Protein AF-A0A2P7AQ23-F1 (afdb_monomer_lite)

Radius of gyration: 20.66 Å; chains: 1; bounding box: 49×20×61 Å

Secondary structure (DSSP, 8-state):
--EEEEEEETTT--EEEEEEE---GGGEE--TTSPPEE-PPPP-----S-EEEEEE--HHHHHHHHHHHHHHHHHHHHHHHHHHHHHHHT-

Organism: NCBI:txid1520277

Sequence (91 aa):
MKVLARALSKHTGHTHLVCDEELAEERFRKPAKGNLLYRVPSGELTLSGRYILTVELDPQEIARIYNDMVLKPLKDELADLKATLAKLQTT

Structure (mmCIF, N/CA/C/O backbone):
data_AF-A0A2P7AQ23-F1
#
_entry.id   AF-A0A2P7AQ23-F1
#
loop_
_atom_site.group_PDB
_atom_site.id
_atom_site.type_symbol
_atom_site.label_atom_id
_atom_site.label_alt_id
_atom_site.label_comp_id
_atom_site.label_asym_id
_atom_site.label_entity_id
_atom_site.label_seq_id
_atom_site.pdbx_PDB_ins_code
_atom_site.Cartn_x
_atom_site.Cartn_y
_atom_site.Cartn_z
_atom_site.occupancy
_atom_site.B_iso_or_equiv
_atom_site.auth_seq_id
_atom_site.auth_comp_id
_atom_site.auth_asym_id
_atom_site.auth_atom_id
_atom_site.pdbx_PDB_model_num
ATOM 1 N N . MET A 1 1 ? -10.002 0.670 -7.247 1.00 71.06 1 MET A N 1
ATOM 2 C CA . MET A 1 1 ? -8.935 1.177 -6.340 1.00 71.06 1 MET A CA 1
ATOM 3 C C . MET A 1 1 ? -7.607 0.848 -6.999 1.00 71.06 1 MET A C 1
ATOM 5 O O . MET A 1 1 ? -7.582 -0.205 -7.611 1.00 71.06 1 MET A O 1
ATOM 9 N N . LYS A 1 2 ? -6.538 1.662 -6.986 1.00 74.94 2 LYS A N 1
ATOM 10 C CA . LYS A 1 2 ? -5.311 1.300 -7.738 1.00 74.94 2 LYS A CA 1
ATOM 11 C C . LYS A 1 2 ? -4.005 1.779 -7.100 1.00 74.94 2 LYS A C 1
ATOM 13 O O . LYS A 1 2 ? -3.908 2.921 -6.667 1.00 74.94 2 LYS A O 1
ATOM 18 N N . VAL A 1 3 ? -2.995 0.913 -7.102 1.00 82.12 3 VAL A N 1
ATOM 19 C CA . VAL A 1 3 ? -1.581 1.262 -6.945 1.00 82.12 3 VAL A CA 1
ATOM 20 C C . VAL A 1 3 ? -0.934 1.223 -8.312 1.00 82.12 3 VAL A C 1
ATOM 22 O O . VAL A 1 3 ? -0.992 0.208 -9.005 1.00 82.12 3 VAL A O 1
ATOM 25 N N . LEU A 1 4 ? -0.270 2.318 -8.662 1.00 85.94 4 LEU A N 1
ATOM 26 C CA . LEU A 1 4 ? 0.482 2.425 -9.896 1.00 85.94 4 LEU A CA 1
ATOM 27 C C . LEU A 1 4 ? 1.955 2.630 -9.562 1.00 85.94 4 LEU A C 1
ATOM 29 O O . LEU A 1 4 ? 2.329 3.625 -8.945 1.00 85.94 4 LEU A O 1
ATOM 33 N N . ALA A 1 5 ? 2.797 1.693 -9.983 1.00 86.62 5 ALA A N 1
ATOM 34 C CA . ALA A 1 5 ? 4.241 1.807 -9.858 1.00 86.62 5 ALA A CA 1
ATOM 35 C C . ALA A 1 5 ? 4.888 1.794 -11.243 1.00 86.62 5 ALA A C 1
ATOM 37 O O . ALA A 1 5 ? 4.586 0.939 -12.077 1.00 86.62 5 ALA A O 1
ATOM 38 N N . ARG A 1 6 ? 5.792 2.742 -11.494 1.00 89.69 6 ARG A N 1
ATOM 39 C CA . ARG A 1 6 ? 6.489 2.911 -12.775 1.00 89.69 6 ARG A CA 1
ATOM 40 C C . ARG A 1 6 ? 7.976 3.153 -12.553 1.00 89.69 6 ARG A C 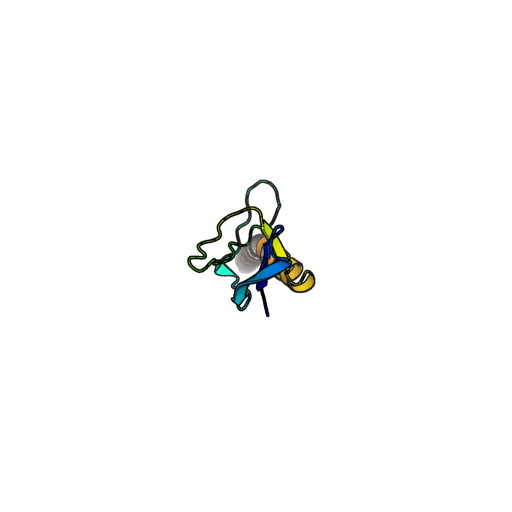1
ATOM 42 O O . ARG A 1 6 ? 8.355 3.884 -11.642 1.00 89.69 6 ARG A O 1
ATOM 49 N N . ALA A 1 7 ? 8.811 2.576 -13.409 1.00 87.88 7 ALA A N 1
ATOM 50 C CA . ALA A 1 7 ? 10.251 2.793 -13.425 1.00 87.88 7 ALA A CA 1
ATOM 51 C C . ALA A 1 7 ? 10.653 3.548 -14.697 1.00 87.88 7 ALA A C 1
ATOM 53 O O . ALA A 1 7 ? 10.539 3.024 -15.804 1.00 87.88 7 ALA A O 1
ATOM 54 N N . LEU A 1 8 ? 11.141 4.777 -14.544 1.00 88.94 8 LEU A N 1
ATOM 55 C CA . LEU A 1 8 ? 11.621 5.610 -15.646 1.00 88.94 8 LEU A CA 1
ATOM 56 C C . LEU A 1 8 ? 13.135 5.457 -15.810 1.00 88.94 8 LEU A C 1
ATOM 58 O O . LEU A 1 8 ? 13.894 5.777 -14.892 1.00 88.94 8 LEU A O 1
ATOM 62 N N . SER A 1 9 ? 13.581 5.013 -16.984 1.00 88.31 9 SER A N 1
ATOM 63 C CA . SER A 1 9 ? 15.002 4.950 -17.339 1.00 88.31 9 SER A CA 1
ATOM 64 C C . SER A 1 9 ? 15.573 6.346 -17.559 1.00 88.31 9 SER A C 1
ATOM 66 O O . SER A 1 9 ? 15.110 7.086 -18.427 1.00 88.31 9 SER A O 1
ATOM 68 N N . LYS A 1 10 ? 16.651 6.691 -16.843 1.00 87.25 10 LYS A N 1
ATOM 69 C CA . LYS A 1 10 ? 17.357 7.966 -17.062 1.00 87.25 10 LYS A CA 1
ATOM 70 C C . LYS A 1 10 ? 18.153 8.012 -18.368 1.00 87.25 10 LYS A C 1
ATOM 72 O O . LYS A 1 10 ? 18.486 9.099 -18.818 1.00 87.25 10 LYS A O 1
ATOM 77 N N . HIS A 1 11 ? 18.495 6.856 -18.938 1.00 85.75 11 HIS A N 1
ATOM 78 C CA . HIS A 1 11 ? 19.318 6.783 -20.150 1.00 85.75 11 HIS A CA 1
ATOM 79 C C . HIS A 1 11 ? 18.474 6.804 -21.423 1.00 85.75 11 HIS A C 1
ATOM 81 O O . HIS A 1 11 ? 18.858 7.438 -22.397 1.00 85.75 11 HIS A O 1
ATOM 87 N N . THR A 1 12 ? 17.335 6.106 -21.419 1.00 87.12 12 THR A N 1
ATOM 88 C CA . THR A 1 12 ? 16.498 5.925 -22.616 1.00 87.12 12 THR A CA 1
ATOM 89 C C . THR A 1 12 ? 15.200 6.726 -22.570 1.00 87.12 12 THR A C 1
ATOM 91 O O . THR A 1 12 ? 14.511 6.808 -23.580 1.00 87.12 12 THR A O 1
ATOM 94 N N . GLY A 1 13 ? 14.819 7.273 -21.410 1.00 86.62 13 GLY A N 1
ATOM 95 C CA . GLY A 1 13 ? 13.516 7.920 -21.212 1.00 86.62 13 GLY A CA 1
ATOM 96 C C . GLY A 1 13 ? 12.329 6.948 -21.234 1.00 86.62 13 GLY A C 1
ATOM 97 O O . GLY A 1 13 ? 11.184 7.373 -21.102 1.00 86.62 13 GLY A O 1
ATOM 98 N N . HIS A 1 14 ? 12.576 5.643 -21.387 1.00 86.81 14 HIS A N 1
ATOM 99 C CA . HIS A 1 14 ? 11.523 4.637 -21.421 1.00 86.81 14 HIS A CA 1
ATOM 100 C C . HIS A 1 14 ? 10.917 4.432 -20.028 1.00 86.81 14 HIS A C 1
ATOM 102 O O . HIS A 1 14 ? 11.641 4.388 -19.029 1.00 86.81 14 HIS A O 1
ATOM 108 N N . THR A 1 15 ? 9.592 4.290 -19.972 1.00 88.62 15 THR A N 1
ATOM 109 C CA . THR A 1 15 ? 8.855 4.027 -18.731 1.00 88.62 15 THR A CA 1
ATOM 110 C C . THR A 1 15 ? 8.389 2.581 -18.704 1.00 88.62 15 THR A C 1
ATOM 112 O O . THR A 1 15 ? 7.577 2.176 -19.529 1.00 88.62 15 THR A O 1
ATOM 115 N N . HIS A 1 16 ? 8.873 1.820 -17.730 1.00 86.56 16 HIS A N 1
ATOM 116 C CA . HIS A 1 16 ? 8.429 0.458 -17.472 1.00 86.56 16 HIS A CA 1
ATOM 117 C C . HIS A 1 16 ? 7.308 0.469 -16.438 1.00 86.56 16 HIS A C 1
ATOM 119 O O . HIS A 1 16 ? 7.427 1.108 -15.389 1.00 86.56 16 HIS A O 1
ATOM 125 N N . LEU A 1 17 ? 6.228 -0.258 -16.715 1.00 87.12 17 LEU A N 1
ATOM 126 C CA . LEU A 1 17 ? 5.199 -0.517 -15.718 1.00 87.12 17 LEU A CA 1
ATOM 127 C C . LEU A 1 17 ? 5.716 -1.566 -14.726 1.00 87.12 17 LEU A C 1
ATOM 129 O O . LEU A 1 17 ? 6.133 -2.646 -15.132 1.00 87.12 17 LEU A O 1
ATOM 133 N N . VAL A 1 18 ? 5.704 -1.225 -13.438 1.00 85.19 18 VAL A N 1
ATOM 134 C CA . VAL A 1 18 ? 6.120 -2.107 -12.336 1.00 85.19 18 VAL A CA 1
ATOM 135 C C . VAL A 1 18 ? 4.911 -2.781 -11.696 1.00 85.19 18 VAL A C 1
ATOM 137 O O . VAL A 1 18 ? 4.972 -3.962 -11.370 1.00 85.19 18 VAL A O 1
ATOM 140 N N . CYS A 1 19 ? 3.820 -2.035 -11.527 1.00 85.81 19 CYS A N 1
ATOM 141 C CA . CYS A 1 19 ? 2.560 -2.521 -10.974 1.00 85.81 19 CYS A CA 1
ATOM 142 C C . CYS A 1 19 ? 1.412 -1.620 -11.455 1.00 85.81 19 CYS A C 1
ATOM 144 O O . CYS A 1 19 ? 1.574 -0.400 -11.491 1.00 85.81 19 CYS A O 1
ATOM 146 N N . ASP A 1 20 ? 0.277 -2.216 -11.812 1.00 87.44 20 ASP A N 1
ATOM 147 C CA . ASP A 1 20 ? -1.034 -1.565 -11.953 1.00 87.44 20 ASP A CA 1
ATOM 148 C C . ASP A 1 20 ? -2.059 -2.555 -11.399 1.00 87.44 20 ASP A C 1
ATOM 150 O O . ASP A 1 20 ? -2.578 -3.411 -12.114 1.00 87.44 20 ASP A O 1
ATOM 154 N N . GLU A 1 21 ? -2.250 -2.512 -10.086 1.00 83.88 21 GLU A N 1
ATOM 155 C CA . GLU A 1 21 ? -3.104 -3.451 -9.360 1.00 83.88 21 GLU A CA 1
ATOM 156 C C . GLU A 1 21 ? -4.025 -2.710 -8.410 1.00 83.88 21 GLU A C 1
ATOM 158 O O . GLU A 1 21 ? -3.755 -1.574 -8.021 1.00 83.88 21 GLU A O 1
ATOM 163 N N . GLU A 1 22 ? -5.092 -3.374 -7.978 1.00 83.44 22 GLU A N 1
ATOM 164 C CA . GLU A 1 22 ? -5.911 -2.835 -6.905 1.00 83.44 22 GLU A CA 1
ATOM 165 C C . GLU A 1 22 ? -5.175 -2.803 -5.560 1.00 83.44 22 GLU A C 1
ATOM 167 O O . GLU A 1 22 ? -4.279 -3.603 -5.273 1.00 83.44 22 GLU A O 1
ATOM 172 N N . LEU A 1 23 ? -5.549 -1.825 -4.735 1.00 80.38 23 LEU A N 1
ATOM 173 C CA . LEU A 1 23 ? -5.063 -1.702 -3.367 1.00 80.38 23 LEU A CA 1
ATOM 174 C C . LEU A 1 23 ? -5.569 -2.878 -2.531 1.00 80.38 23 LEU A C 1
ATOM 176 O O . LEU A 1 23 ? -6.771 -3.065 -2.380 1.00 80.38 23 LEU A O 1
ATOM 180 N N . ALA A 1 24 ? -4.636 -3.632 -1.960 1.00 82.38 24 ALA A N 1
ATOM 181 C CA . ALA A 1 24 ? -4.925 -4.770 -1.096 1.00 82.38 24 ALA A CA 1
ATOM 182 C C . ALA A 1 24 ? -4.631 -4.415 0.372 1.00 82.38 24 ALA A C 1
ATOM 184 O O . ALA A 1 24 ? -3.476 -4.157 0.733 1.00 82.38 24 ALA A O 1
ATOM 185 N N . GLU A 1 25 ? -5.666 -4.383 1.220 1.00 78.75 25 GLU A N 1
ATOM 186 C CA . GLU A 1 25 ? -5.568 -3.978 2.633 1.00 78.75 25 GLU A CA 1
ATOM 187 C C . GLU A 1 25 ? -4.573 -4.853 3.420 1.00 78.75 25 GLU A C 1
ATOM 189 O O . GLU A 1 25 ? -3.793 -4.355 4.232 1.00 78.75 25 GLU A O 1
ATOM 194 N N . GLU A 1 26 ? -4.504 -6.148 3.110 1.00 82.12 26 GLU A N 1
ATOM 195 C CA . GLU A 1 26 ? -3.614 -7.127 3.740 1.00 82.12 26 GLU A CA 1
ATOM 196 C C . GLU A 1 26 ? -2.117 -6.868 3.496 1.00 82.12 26 GLU A C 1
ATOM 198 O O . GLU A 1 26 ? -1.256 -7.415 4.194 1.00 82.12 26 GLU A O 1
ATOM 203 N N . ARG A 1 27 ? -1.776 -6.028 2.510 1.00 81.19 27 ARG A N 1
ATOM 204 C CA . ARG A 1 27 ? -0.386 -5.668 2.188 1.00 81.19 27 ARG A CA 1
ATOM 205 C C . ARG A 1 27 ? 0.115 -4.469 2.992 1.00 81.19 27 ARG A C 1
ATOM 207 O O . ARG A 1 27 ? 1.314 -4.170 2.943 1.00 81.19 27 ARG A O 1
ATOM 214 N N . PHE A 1 28 ? -0.765 -3.801 3.736 1.00 82.88 28 PHE A N 1
ATOM 215 C CA . PHE A 1 28 ? -0.397 -2.687 4.594 1.00 82.88 28 PHE A CA 1
ATOM 216 C C . PHE A 1 28 ? 0.176 -3.151 5.929 1.00 82.88 28 PHE A C 1
ATOM 218 O O . PHE A 1 28 ? -0.276 -4.108 6.555 1.00 82.88 28 PHE A O 1
ATOM 225 N N . ARG A 1 29 ? 1.205 -2.443 6.391 1.00 81.25 29 ARG A N 1
ATOM 226 C CA . ARG A 1 29 ? 1.816 -2.647 7.704 1.00 81.25 29 ARG A CA 1
ATOM 227 C C . ARG A 1 29 ? 2.043 -1.309 8.382 1.00 81.25 29 ARG A C 1
ATOM 229 O O . ARG A 1 29 ? 2.448 -0.343 7.743 1.00 81.25 29 ARG A O 1
ATOM 236 N N . LYS A 1 30 ? 1.859 -1.282 9.700 1.00 78.06 30 LYS A N 1
ATOM 237 C CA . LYS A 1 30 ? 2.162 -0.124 10.544 1.00 78.06 30 LYS A CA 1
ATOM 238 C C . LYS A 1 30 ? 3.401 -0.412 11.404 1.00 78.06 30 LYS A C 1
ATOM 240 O O . LYS A 1 30 ? 3.271 -1.018 12.465 1.00 78.06 30 LYS A O 1
ATOM 245 N N . PRO A 1 31 ? 4.615 -0.034 10.972 1.00 73.56 31 PRO A N 1
ATOM 246 C CA . PRO A 1 31 ? 5.786 -0.013 11.844 1.00 73.56 31 PRO A CA 1
ATOM 247 C C . PRO A 1 31 ? 5.610 0.976 13.009 1.00 73.56 31 PRO A C 1
ATOM 249 O O . PRO A 1 31 ? 4.882 1.963 12.908 1.00 73.56 31 PRO A O 1
ATOM 252 N N . ALA A 1 32 ? 6.357 0.761 14.096 1.00 69.75 32 ALA A N 1
ATOM 253 C CA . ALA A 1 32 ? 6.292 1.566 15.323 1.00 69.75 32 ALA A CA 1
ATOM 254 C C . ALA A 1 32 ? 6.534 3.081 15.124 1.00 69.75 32 ALA A C 1
ATOM 256 O O . ALA A 1 32 ? 6.179 3.879 15.982 1.00 69.75 32 ALA A O 1
ATOM 257 N N . LYS A 1 33 ? 7.114 3.490 13.987 1.00 71.19 33 LYS A N 1
ATOM 258 C CA . LYS A 1 33 ? 7.428 4.889 13.648 1.00 71.19 33 LYS A CA 1
ATOM 259 C C . LYS A 1 33 ? 6.271 5.666 12.992 1.00 71.19 33 LYS A C 1
ATOM 261 O O . LYS A 1 33 ? 6.489 6.775 12.525 1.00 71.19 33 LYS A O 1
ATOM 266 N N . GLY A 1 34 ? 5.065 5.100 12.924 1.00 66.12 34 GLY A N 1
ATOM 267 C CA . GLY A 1 34 ? 3.844 5.821 12.530 1.00 66.12 34 GLY A CA 1
ATOM 268 C C . GLY A 1 34 ? 3.555 5.896 11.027 1.00 66.12 34 GLY A C 1
ATOM 269 O O . GLY A 1 34 ? 2.400 6.076 10.656 1.00 66.12 34 GLY A O 1
ATOM 270 N N . ASN A 1 35 ? 4.545 5.682 10.159 1.00 75.44 35 ASN A N 1
ATOM 271 C CA . ASN A 1 35 ? 4.310 5.644 8.712 1.00 75.44 35 ASN A CA 1
ATOM 272 C C . ASN A 1 35 ? 3.606 4.348 8.301 1.00 75.44 35 ASN A C 1
ATOM 274 O O . ASN A 1 35 ? 4.010 3.268 8.727 1.00 75.44 35 ASN A O 1
ATOM 278 N N . LEU A 1 36 ? 2.601 4.449 7.432 1.00 75.69 36 LEU A N 1
ATOM 279 C CA . LEU A 1 36 ? 1.964 3.297 6.807 1.00 75.69 36 LEU A CA 1
ATOM 280 C C . LEU A 1 36 ? 2.872 2.763 5.685 1.00 75.69 36 LEU A C 1
ATOM 282 O O . LEU A 1 36 ? 3.283 3.513 4.802 1.00 75.69 36 LEU A O 1
ATOM 286 N N . LEU A 1 37 ? 3.212 1.477 5.726 1.00 79.88 37 LEU A N 1
ATOM 287 C CA . LEU A 1 37 ? 4.000 0.812 4.690 1.00 79.88 37 LEU A CA 1
ATOM 288 C C . LEU A 1 37 ? 3.084 -0.040 3.820 1.00 79.88 37 LEU A C 1
ATOM 290 O O . LEU A 1 37 ? 2.459 -0.969 4.325 1.00 79.88 37 LEU A O 1
ATOM 294 N N . TYR A 1 38 ? 3.062 0.230 2.518 1.00 81.19 38 TYR A N 1
ATOM 295 C CA . TYR A 1 38 ? 2.443 -0.643 1.524 1.00 81.19 38 TYR A CA 1
ATOM 296 C C . TYR A 1 38 ? 3.522 -1.411 0.768 1.00 81.19 38 TYR A C 1
ATOM 298 O O . TYR A 1 38 ? 4.456 -0.813 0.227 1.00 81.19 38 TYR A O 1
ATOM 306 N N . ARG A 1 39 ? 3.411 -2.741 0.719 1.00 81.12 39 ARG A N 1
ATOM 307 C CA . ARG A 1 39 ? 4.308 -3.560 -0.099 1.00 81.12 39 ARG A CA 1
ATOM 308 C C . ARG A 1 39 ? 3.752 -3.648 -1.519 1.00 81.12 39 ARG A C 1
ATOM 310 O O . ARG A 1 39 ? 2.817 -4.402 -1.768 1.00 81.12 39 ARG A O 1
ATOM 317 N N . VAL A 1 40 ? 4.362 -2.902 -2.438 1.00 78.06 40 VAL A N 1
ATOM 318 C CA . VAL A 1 40 ? 4.079 -3.017 -3.875 1.00 78.06 40 VAL A CA 1
ATOM 319 C C . VAL A 1 40 ? 4.575 -4.385 -4.355 1.00 78.06 40 VAL A C 1
ATOM 321 O O . VAL A 1 40 ? 5.757 -4.684 -4.157 1.00 78.06 40 VAL A O 1
ATOM 324 N N . PRO A 1 41 ? 3.724 -5.234 -4.954 1.00 70.81 41 PRO A N 1
ATOM 325 C CA . PRO A 1 41 ? 4.210 -6.422 -5.635 1.00 70.81 41 PRO A CA 1
ATOM 326 C C . PRO A 1 41 ? 4.942 -5.967 -6.897 1.00 70.81 41 PRO A C 1
ATOM 328 O O . PRO A 1 41 ? 4.363 -5.349 -7.785 1.00 70.81 41 PRO A O 1
ATOM 331 N N . SER A 1 42 ? 6.241 -6.221 -6.972 1.00 66.00 42 SER A N 1
ATOM 332 C CA . SER A 1 42 ? 6.937 -6.148 -8.249 1.00 66.00 42 SER A CA 1
ATOM 333 C C . SER A 1 42 ? 6.906 -7.537 -8.869 1.00 66.00 42 SER A C 1
ATOM 335 O O . SER A 1 42 ? 7.364 -8.491 -8.235 1.00 66.00 42 SER A O 1
ATOM 337 N N . GLY A 1 43 ? 6.433 -7.653 -10.110 1.00 63.69 43 GLY A N 1
ATOM 338 C CA . GLY A 1 43 ? 6.878 -8.759 -10.958 1.00 63.69 43 GLY A CA 1
ATOM 339 C C . GLY A 1 43 ? 8.408 -8.742 -11.086 1.00 63.69 43 GLY A C 1
ATOM 340 O O . GLY A 1 43 ? 9.047 -7.722 -10.803 1.00 63.69 43 GLY A O 1
ATOM 341 N N . GLU A 1 44 ? 9.018 -9.857 -11.494 1.00 61.28 44 GLU A N 1
ATOM 342 C CA . GLU A 1 44 ? 10.444 -9.856 -11.833 1.00 61.28 44 GLU A CA 1
ATOM 343 C C . GLU A 1 44 ? 10.693 -8.854 -12.970 1.00 61.28 44 GLU A C 1
ATOM 345 O O . GLU A 1 44 ? 10.299 -9.062 -14.115 1.00 61.28 44 GLU A O 1
ATOM 350 N N . LEU A 1 45 ? 11.327 -7.731 -12.636 1.00 65.00 45 LEU A N 1
ATOM 351 C CA . LEU A 1 45 ? 11.721 -6.694 -13.580 1.00 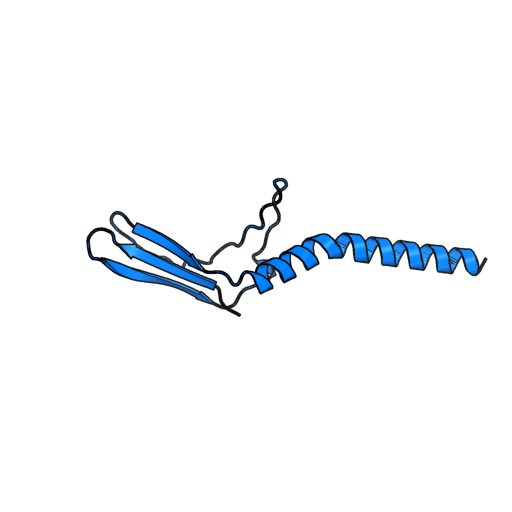65.00 45 LEU A CA 1
ATOM 352 C C . LEU A 1 45 ? 13.240 -6.642 -13.628 1.00 65.00 45 LEU A C 1
ATOM 354 O O . LEU A 1 45 ? 13.899 -6.079 -12.753 1.00 65.00 45 LEU A O 1
ATOM 358 N N . THR A 1 46 ? 13.807 -7.235 -14.673 1.00 68.00 46 THR A N 1
ATOM 359 C CA . THR A 1 46 ? 15.237 -7.133 -14.956 1.00 68.00 46 THR A CA 1
ATOM 360 C C . THR A 1 46 ? 15.529 -5.761 -15.562 1.00 68.00 46 THR A C 1
ATOM 362 O O . THR A 1 46 ? 15.451 -5.562 -16.772 1.00 68.00 46 THR A O 1
ATOM 365 N N . LEU A 1 47 ? 15.841 -4.790 -14.705 1.00 70.69 47 LEU A N 1
ATOM 366 C CA . LEU A 1 47 ? 16.233 -3.439 -15.103 1.00 70.69 47 LEU A CA 1
ATOM 367 C C . LEU A 1 47 ? 17.763 -3.313 -15.079 1.00 70.69 47 LEU A C 1
ATOM 369 O O . LEU A 1 47 ? 18.393 -3.584 -14.058 1.00 70.69 47 LEU A O 1
ATOM 373 N N . SER A 1 48 ? 18.376 -2.865 -16.177 1.00 75.12 48 SER A N 1
ATOM 374 C CA . SER A 1 48 ? 19.806 -2.526 -16.231 1.00 75.12 48 SER A CA 1
ATOM 375 C C . SER A 1 48 ? 19.995 -1.012 -16.375 1.00 75.12 48 SER A C 1
ATOM 377 O O . SER A 1 48 ? 19.342 -0.365 -17.196 1.00 75.12 48 SER A O 1
ATOM 379 N N . GLY A 1 49 ? 20.841 -0.413 -15.528 1.00 78.56 49 GLY A N 1
ATOM 380 C CA . GLY A 1 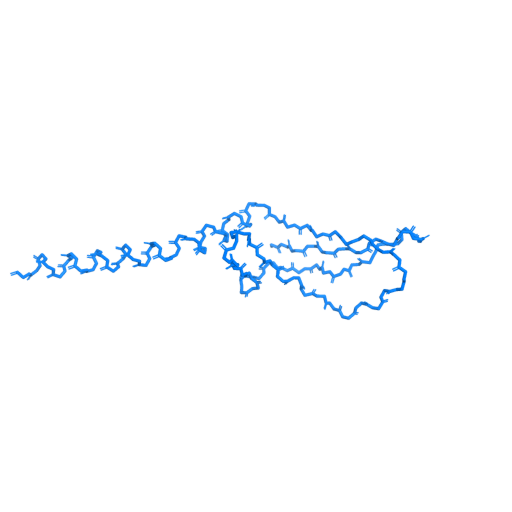49 ? 21.101 1.035 -15.510 1.00 78.56 49 GLY A CA 1
ATOM 381 C C . GLY A 1 49 ? 20.436 1.800 -14.355 1.00 78.56 49 GLY A C 1
ATOM 382 O O . GLY A 1 49 ? 20.086 1.232 -13.324 1.00 78.56 49 GLY A O 1
ATOM 383 N N . ARG A 1 50 ? 20.315 3.129 -14.498 1.00 82.81 50 ARG A N 1
ATOM 384 C CA . ARG A 1 50 ? 19.744 4.026 -13.471 1.00 82.81 50 ARG A CA 1
ATOM 385 C C . ARG A 1 50 ? 18.275 4.342 -13.764 1.00 82.81 50 ARG A C 1
ATOM 387 O O . ARG A 1 50 ? 17.981 4.881 -14.833 1.00 82.81 50 ARG A O 1
ATOM 394 N N . TYR A 1 51 ? 17.405 4.113 -12.780 1.00 84.50 51 TYR A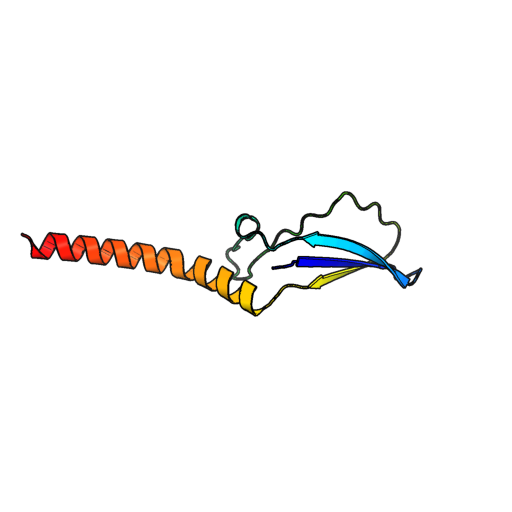 N 1
ATOM 395 C CA . TYR A 1 51 ? 15.958 4.341 -12.877 1.00 84.50 51 TYR A CA 1
ATOM 396 C C . TYR A 1 51 ? 15.442 5.241 -11.754 1.00 84.50 51 TYR A C 1
ATOM 398 O O . TYR A 1 51 ? 16.036 5.312 -10.677 1.00 84.50 51 TYR A O 1
ATOM 406 N N . ILE A 1 52 ? 14.329 5.922 -12.016 1.00 85.12 52 ILE A N 1
ATOM 407 C CA . ILE A 1 52 ? 13.496 6.565 -10.996 1.00 85.12 52 ILE A CA 1
ATOM 408 C C . ILE A 1 52 ? 12.258 5.695 -10.812 1.00 85.12 52 ILE A C 1
ATOM 410 O O . ILE A 1 52 ? 11.545 5.448 -11.783 1.00 85.12 52 ILE A O 1
ATOM 414 N N . LEU A 1 53 ? 12.017 5.237 -9.584 1.00 84.12 53 LEU A N 1
ATOM 415 C CA . LEU A 1 53 ? 10.787 4.543 -9.224 1.00 84.12 53 LEU A CA 1
ATOM 416 C C . LEU A 1 53 ? 9.769 5.567 -8.722 1.00 84.12 53 LEU A C 1
ATOM 418 O O . LEU A 1 53 ? 10.025 6.260 -7.737 1.00 84.12 53 LEU A O 1
ATOM 422 N N . THR A 1 54 ? 8.619 5.621 -9.380 1.00 85.12 54 THR A N 1
ATOM 423 C CA . THR A 1 54 ? 7.471 6.424 -8.962 1.00 85.1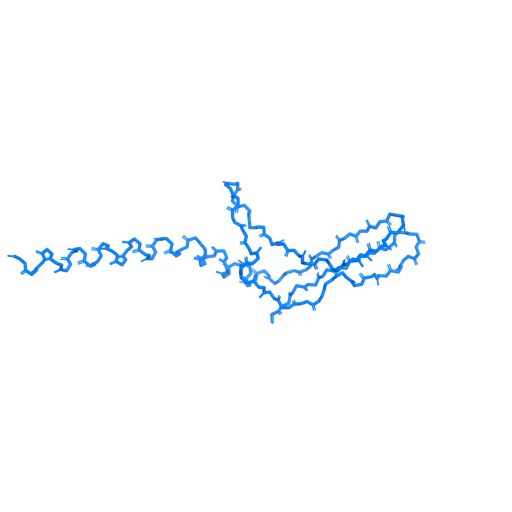2 54 THR A CA 1
ATOM 424 C C . THR A 1 54 ? 6.357 5.484 -8.535 1.00 85.12 54 THR A C 1
ATOM 426 O O . THR A 1 54 ? 6.025 4.554 -9.270 1.00 85.12 54 THR A O 1
ATOM 429 N N . VAL A 1 55 ? 5.796 5.721 -7.350 1.00 84.81 55 VAL A N 1
ATOM 430 C CA . VAL A 1 55 ? 4.630 5.001 -6.831 1.00 84.81 55 VAL A CA 1
ATOM 431 C C . VAL A 1 55 ? 3.550 6.026 -6.530 1.00 84.81 55 VAL A C 1
ATOM 433 O O . VAL A 1 55 ? 3.774 6.955 -5.757 1.00 84.81 55 VAL A O 1
ATOM 436 N N . GLU A 1 56 ? 2.392 5.850 -7.147 1.00 84.69 56 GLU A N 1
ATOM 437 C CA . GLU A 1 56 ? 1.211 6.679 -6.949 1.00 84.69 56 GLU A CA 1
ATOM 438 C C . GLU A 1 56 ? 0.169 5.872 -6.170 1.00 84.69 56 GLU A C 1
ATOM 440 O O . GLU A 1 56 ? -0.124 4.716 -6.493 1.00 84.69 56 GLU A O 1
ATOM 445 N N . LEU A 1 57 ? -0.351 6.485 -5.106 1.00 82.94 57 LEU A N 1
ATOM 446 C CA . LEU A 1 57 ? -1.350 5.924 -4.201 1.00 82.94 57 LEU A CA 1
ATOM 447 C C . LEU A 1 57 ? -2.450 6.968 -3.993 1.00 82.94 57 LEU A C 1
ATOM 449 O O . LEU A 1 57 ? -2.146 8.158 -3.890 1.00 82.94 57 LEU A O 1
ATOM 453 N N . ASP A 1 58 ? -3.703 6.530 -3.880 1.00 83.88 58 ASP A N 1
ATOM 454 C CA . ASP A 1 58 ? -4.818 7.428 -3.573 1.00 83.88 58 ASP A CA 1
ATOM 455 C C . ASP A 1 58 ? -4.753 7.894 -2.100 1.00 83.88 58 ASP A C 1
ATOM 457 O O . ASP A 1 58 ? -4.882 7.071 -1.184 1.00 83.88 58 ASP A O 1
ATOM 461 N N . PRO A 1 59 ? -4.560 9.199 -1.829 1.00 79.56 59 PRO A N 1
ATOM 462 C CA . PRO A 1 59 ? -4.402 9.706 -0.470 1.00 79.56 59 PRO A CA 1
ATOM 463 C C . PRO A 1 59 ? -5.667 9.562 0.387 1.00 79.56 59 PRO A C 1
ATOM 465 O O . PRO A 1 59 ? -5.547 9.386 1.602 1.00 79.56 59 PRO A O 1
ATOM 468 N N . GLN A 1 60 ? -6.867 9.624 -0.203 1.00 83.25 60 GLN A N 1
ATOM 469 C CA . GLN A 1 60 ? -8.117 9.486 0.553 1.00 83.25 60 GLN A CA 1
ATOM 470 C C . GLN A 1 60 ? -8.282 8.053 1.062 1.00 83.25 60 GLN A C 1
ATOM 472 O O . GLN A 1 60 ? -8.661 7.833 2.215 1.00 83.25 60 GLN A O 1
ATOM 477 N N . GLU A 1 61 ? -7.932 7.072 0.233 1.00 77.25 61 GLU A N 1
ATOM 478 C CA . GLU A 1 61 ? -8.007 5.664 0.617 1.00 77.25 61 GLU A CA 1
ATOM 479 C C . GLU A 1 61 ? -6.898 5.271 1.596 1.00 77.25 61 GLU A C 1
ATOM 481 O O . GLU A 1 61 ? -7.175 4.558 2.561 1.00 77.25 61 GLU A O 1
ATOM 486 N N . ILE A 1 62 ? -5.676 5.802 1.436 1.00 81.62 62 ILE A N 1
ATOM 487 C CA . ILE A 1 62 ? -4.609 5.646 2.442 1.00 81.62 62 ILE A CA 1
ATOM 488 C C . ILE A 1 62 ? -5.091 6.147 3.806 1.00 81.62 62 ILE A C 1
ATOM 490 O O . ILE A 1 62 ? -4.884 5.474 4.817 1.00 81.62 62 ILE A O 1
ATOM 494 N N . ALA A 1 63 ? -5.750 7.309 3.845 1.00 82.56 63 ALA A N 1
ATOM 495 C CA . ALA A 1 63 ? -6.294 7.856 5.080 1.00 82.56 63 ALA A CA 1
ATOM 496 C C . ALA A 1 63 ? -7.385 6.952 5.671 1.00 82.56 63 ALA A C 1
ATOM 498 O O . ALA A 1 63 ? -7.394 6.735 6.882 1.00 82.56 63 ALA A O 1
ATOM 499 N N . ARG A 1 64 ? -8.265 6.376 4.840 1.00 84.38 64 ARG A N 1
ATOM 500 C CA . ARG A 1 64 ? -9.286 5.414 5.286 1.00 84.38 64 ARG A CA 1
ATOM 501 C C . ARG A 1 64 ? -8.652 4.179 5.926 1.00 84.38 64 ARG A C 1
ATOM 503 O O . ARG A 1 64 ? -8.968 3.873 7.070 1.00 84.38 64 ARG A O 1
ATOM 510 N N . ILE A 1 65 ? -7.710 3.533 5.236 1.00 83.75 65 ILE A N 1
ATOM 511 C CA . ILE A 1 65 ? -7.013 2.333 5.727 1.00 83.75 65 ILE A CA 1
ATOM 512 C C . ILE A 1 65 ? -6.231 2.647 7.006 1.00 83.75 65 ILE A C 1
ATOM 514 O O . ILE A 1 65 ? -6.294 1.895 7.976 1.00 83.75 65 ILE A O 1
ATOM 518 N N . TYR A 1 66 ? -5.525 3.780 7.046 1.00 81.88 66 TYR A N 1
ATOM 519 C CA . TYR A 1 66 ? -4.811 4.218 8.243 1.00 81.88 66 TYR A CA 1
ATOM 520 C C . TYR A 1 66 ? -5.763 4.415 9.427 1.00 81.88 66 TYR A C 1
ATOM 522 O O . TYR A 1 66 ? -5.497 3.917 10.523 1.00 81.88 66 TYR A O 1
ATOM 530 N N . ASN A 1 67 ? -6.881 5.106 9.204 1.00 83.38 67 ASN A N 1
ATOM 531 C CA . ASN A 1 67 ? -7.890 5.331 10.227 1.00 83.38 67 ASN A CA 1
ATOM 532 C C . ASN A 1 67 ? -8.496 4.014 10.700 1.00 83.38 67 ASN A C 1
ATOM 534 O O . ASN A 1 67 ? -8.605 3.823 11.902 1.00 83.38 67 ASN A O 1
ATOM 538 N N . ASP A 1 68 ? -8.820 3.079 9.813 1.00 82.62 68 ASP A N 1
ATOM 539 C CA . ASP A 1 68 ? -9.337 1.773 10.220 1.00 82.62 68 ASP A CA 1
ATOM 540 C C . ASP A 1 68 ? -8.299 0.977 11.020 1.00 82.62 68 ASP A C 1
ATOM 542 O O . ASP A 1 68 ? -8.626 0.439 12.075 1.00 82.62 68 ASP A O 1
ATOM 546 N N . MET A 1 69 ? -7.025 0.982 10.621 1.00 79.31 69 MET A N 1
ATOM 547 C CA . MET A 1 69 ? -5.952 0.339 11.392 1.00 79.31 69 MET A CA 1
ATOM 548 C C . MET A 1 69 ? -5.729 0.973 12.774 1.00 79.31 69 MET A C 1
ATOM 550 O O . MET A 1 69 ? -5.347 0.275 13.713 1.00 79.31 69 MET A O 1
ATOM 554 N N . VAL A 1 70 ? -5.920 2.288 12.912 1.00 79.06 70 VAL A N 1
ATOM 555 C CA . VAL A 1 70 ? -5.757 3.014 14.185 1.00 79.06 70 VAL A CA 1
ATOM 556 C C . VAL A 1 70 ? -6.990 2.889 15.072 1.00 79.06 70 VAL A C 1
ATOM 558 O O . VAL A 1 70 ? -6.864 2.714 16.280 1.00 79.06 70 VAL A O 1
ATOM 561 N N . LEU A 1 71 ? -8.176 3.008 14.484 1.00 79.94 71 LEU A N 1
ATOM 562 C CA . LEU A 1 71 ? -9.441 3.077 15.200 1.00 79.94 71 LEU A CA 1
ATOM 563 C C . LEU A 1 71 ? -9.995 1.696 15.525 1.00 79.94 71 LEU A C 1
ATOM 565 O O . LEU A 1 71 ? -10.798 1.602 16.443 1.00 79.94 71 LEU A O 1
ATOM 569 N N . LYS A 1 72 ? -9.603 0.634 14.813 1.00 79.62 72 LYS A N 1
ATOM 570 C CA . LYS A 1 72 ? -10.089 -0.723 15.087 1.00 79.62 72 LYS A CA 1
ATOM 571 C C . LYS A 1 72 ? -9.797 -1.180 16.527 1.00 79.62 72 LYS A C 1
ATOM 573 O O . LYS A 1 72 ? -10.766 -1.502 17.201 1.00 79.62 72 LYS A O 1
ATOM 578 N N . PRO A 1 73 ? -8.563 -1.080 17.064 1.00 80.50 73 PRO A N 1
ATOM 579 C CA . PRO A 1 73 ? -8.303 -1.410 18.470 1.00 80.50 73 PRO A CA 1
ATOM 580 C C . PRO A 1 73 ? -9.158 -0.599 19.453 1.00 80.50 73 PRO A C 1
ATOM 582 O O . PRO A 1 73 ? -9.719 -1.150 20.389 1.00 80.50 73 PRO A O 1
ATOM 585 N N . LEU A 1 74 ? -9.320 0.704 19.200 1.00 79.31 74 LEU A N 1
ATOM 586 C CA . LEU A 1 74 ? -10.145 1.590 20.030 1.00 79.31 74 LEU A CA 1
ATOM 587 C C . LEU A 1 74 ? -11.638 1.234 19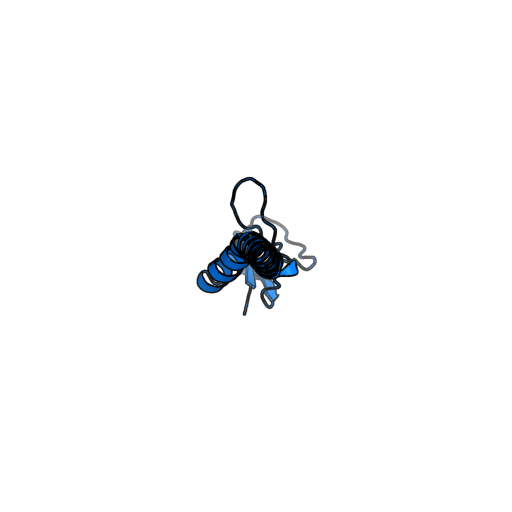.964 1.00 79.31 74 LEU A C 1
ATOM 589 O O . LEU A 1 74 ? -12.342 1.321 20.967 1.00 79.31 74 LEU A O 1
ATOM 593 N N . LYS A 1 75 ? -12.140 0.849 18.786 1.00 79.44 75 LYS A N 1
ATOM 594 C CA . LYS A 1 75 ? -13.521 0.387 18.595 1.00 79.44 75 LYS A CA 1
ATOM 595 C C . LYS A 1 75 ? -13.756 -0.940 19.315 1.00 79.44 75 LYS A C 1
ATOM 597 O O . LYS A 1 75 ? -14.806 -1.087 19.938 1.00 79.44 75 LYS A O 1
ATOM 602 N N . ASP A 1 76 ? -12.789 -1.850 19.255 1.00 85.44 76 ASP A N 1
ATOM 603 C CA . ASP A 1 76 ? -12.846 -3.150 19.923 1.00 85.44 76 ASP A CA 1
ATOM 604 C C . ASP A 1 76 ? -12.836 -2.971 21.454 1.00 85.44 76 ASP A C 1
ATOM 606 O O . ASP A 1 76 ? -13.722 -3.483 22.136 1.00 85.44 76 ASP A O 1
ATOM 610 N N . GLU A 1 77 ? -11.937 -2.138 21.994 1.00 83.56 77 GLU A N 1
ATOM 611 C CA . GLU A 1 77 ? -11.909 -1.792 23.426 1.00 83.56 77 GLU A CA 1
ATOM 612 C C . GLU A 1 77 ? -13.215 -1.137 23.895 1.00 83.56 77 GLU A C 1
ATOM 614 O O . GLU A 1 77 ? -13.745 -1.475 24.953 1.00 83.56 77 GLU A O 1
ATOM 619 N N . LEU A 1 78 ? -13.774 -0.213 23.107 1.00 87.75 78 LEU A N 1
ATOM 620 C CA . LEU A 1 78 ? -15.040 0.441 23.436 1.00 87.75 78 LEU A CA 1
ATOM 621 C C . LEU A 1 78 ? -16.215 -0.550 23.433 1.00 87.75 78 LEU A C 1
ATOM 623 O O . LEU A 1 78 ? -17.137 -0.413 24.242 1.00 87.75 78 LEU A O 1
ATOM 627 N N . ALA A 1 79 ? -16.208 -1.527 22.524 1.00 85.94 79 ALA A N 1
ATOM 628 C CA . ALA A 1 79 ? -17.213 -2.583 22.478 1.00 85.94 79 ALA A CA 1
ATOM 629 C C . ALA A 1 79 ? -17.127 -3.487 23.718 1.00 85.94 79 ALA A C 1
ATOM 631 O O . ALA A 1 79 ? -18.153 -3.734 24.358 1.00 85.94 79 ALA A O 1
ATOM 632 N N . ASP A 1 80 ? -15.917 -3.884 24.115 1.00 90.00 80 ASP A N 1
ATOM 633 C CA . ASP A 1 80 ? -15.673 -4.668 25.330 1.00 90.00 80 ASP A CA 1
ATOM 634 C C . ASP A 1 80 ? -16.072 -3.909 26.602 1.00 90.00 80 ASP A C 1
ATOM 636 O O . ASP A 1 80 ? -16.729 -4.466 27.492 1.00 90.00 80 ASP A O 1
ATOM 640 N N . LEU A 1 81 ? -15.760 -2.611 26.681 1.00 88.75 81 LEU A N 1
ATOM 641 C CA . LEU A 1 81 ? -16.162 -1.772 27.810 1.00 88.75 81 LEU A CA 1
ATOM 642 C C . LEU A 1 81 ? -17.688 -1.678 27.922 1.00 88.75 81 LEU A C 1
ATOM 644 O O . LEU A 1 81 ? -18.245 -1.823 29.012 1.00 88.75 81 LEU A O 1
ATOM 648 N N . LYS A 1 82 ? -18.380 -1.470 26.794 1.00 90.75 82 LYS A N 1
ATOM 649 C CA . LYS A 1 82 ? -19.850 -1.429 26.743 1.00 90.75 82 LYS A CA 1
ATOM 650 C C . LYS A 1 82 ? -20.471 -2.761 27.156 1.00 90.75 82 LYS A C 1
ATOM 652 O O . LYS A 1 82 ? -21.434 -2.762 27.919 1.00 90.75 82 LYS A O 1
ATOM 657 N N . ALA A 1 83 ? -19.914 -3.882 26.699 1.00 88.06 83 ALA A N 1
ATOM 658 C CA . ALA A 1 83 ? -20.373 -5.212 27.089 1.00 88.06 83 ALA A CA 1
ATOM 659 C C . ALA A 1 83 ? -20.177 -5.467 28.594 1.00 88.06 83 ALA A C 1
ATOM 661 O O . ALA A 1 83 ? -21.039 -6.060 29.243 1.00 88.06 83 ALA A O 1
ATOM 662 N N . THR A 1 84 ? -19.070 -4.987 29.163 1.00 87.81 84 THR A N 1
ATOM 663 C CA . THR A 1 84 ? -18.774 -5.100 30.599 1.00 87.81 84 THR A CA 1
ATOM 664 C C . THR A 1 84 ? -19.736 -4.261 31.441 1.00 87.81 84 THR A C 1
ATOM 666 O O . THR A 1 84 ? -20.297 -4.761 32.415 1.00 87.81 84 THR A O 1
ATOM 669 N N . LEU A 1 85 ? -19.997 -3.013 31.039 1.00 88.19 85 LEU A N 1
ATOM 670 C CA . LEU A 1 85 ? -20.976 -2.141 31.697 1.00 88.19 85 LEU A CA 1
ATOM 671 C C . LEU A 1 85 ? -22.392 -2.725 31.659 1.00 88.19 85 LEU A C 1
ATOM 673 O O . LEU A 1 85 ? -23.078 -2.712 32.677 1.00 88.19 85 LEU A O 1
ATOM 677 N N . ALA A 1 86 ? -22.809 -3.283 30.521 1.00 85.94 86 ALA A N 1
ATOM 678 C CA . ALA A 1 86 ? -24.121 -3.912 30.392 1.00 85.94 86 ALA A CA 1
ATOM 679 C C . ALA A 1 86 ? -24.299 -5.092 31.366 1.00 85.94 86 ALA A C 1
ATOM 681 O O . ALA A 1 86 ? -25.357 -5.225 31.971 1.00 85.94 86 ALA A O 1
ATOM 682 N N . LYS A 1 87 ? -23.252 -5.905 31.577 1.00 84.94 87 LYS A N 1
ATOM 683 C CA . LYS A 1 87 ? -23.270 -7.018 32.546 1.00 84.94 87 LYS A CA 1
ATOM 684 C C . LYS A 1 87 ? -23.369 -6.540 33.998 1.00 84.94 87 LYS A C 1
ATOM 686 O O . LYS A 1 87 ? -24.072 -7.154 34.798 1.00 84.94 87 LYS A O 1
ATOM 691 N N . LEU A 1 88 ? -22.689 -5.444 34.335 1.00 80.62 88 LEU A N 1
ATOM 692 C CA . LEU A 1 88 ? -22.723 -4.850 35.676 1.00 80.62 88 LEU A CA 1
ATOM 693 C C . LEU A 1 88 ? -24.071 -4.194 36.004 1.00 80.62 88 LEU A C 1
ATOM 695 O O . LEU A 1 88 ? -24.432 -4.129 37.168 1.00 80.62 88 LEU A O 1
ATOM 699 N N . GLN A 1 89 ? -24.823 -3.731 35.002 1.00 73.94 89 GLN A N 1
ATOM 700 C CA . GLN A 1 89 ? -26.161 -3.151 35.192 1.00 73.94 89 GLN A CA 1
ATOM 701 C C . GLN A 1 89 ? -27.275 -4.199 35.356 1.00 73.94 89 GLN A C 1
ATOM 703 O O . GLN A 1 89 ? -28.381 -3.854 35.764 1.00 73.94 89 GLN A O 1
ATOM 708 N N . THR A 1 90 ? -27.004 -5.463 35.025 1.00 62.22 90 THR A N 1
ATOM 709 C CA . THR A 1 90 ? -27.944 -6.589 35.178 1.00 62.22 90 THR A CA 1
ATOM 710 C C . THR A 1 90 ? -27.754 -7.391 36.471 1.00 62.22 90 THR A C 1
ATOM 712 O O . THR A 1 90 ? -28.453 -8.385 36.659 1.00 62.22 90 THR A O 1
ATOM 715 N N . THR A 1 91 ? -26.817 -6.985 37.334 1.00 51.50 91 THR A N 1
ATOM 716 C CA . THR A 1 91 ? -26.547 -7.594 38.652 1.00 51.50 91 THR A CA 1
ATOM 717 C C . THR A 1 91 ? -26.964 -6.629 39.752 1.00 51.50 91 THR A C 1
ATOM 719 O O . THR A 1 91 ? -27.521 -7.104 40.764 1.00 51.50 91 THR A O 1
#

pLDDT: mean 80.73, std 7.38, range [51.5, 90.75]

Foldseek 3Di:
DWKWKWKAAPVPRDIDTQDTDDDDLVQWDQDPVGDIDGDDDGDDDPDDHDIDMDIDDDPVVVVVSSCCVVCVVVVVVVVVVVVVVVVVVVD